Protein AF-A0A8S4QWW6-F1 (afdb_monomer_lite)

Radius of gyration: 14.12 Å; chains: 1; bounding box: 39×18×27 Å

Structure (mmCIF, N/CA/C/O backbone):
data_AF-A0A8S4QWW6-F1
#
_entry.id   AF-A0A8S4QWW6-F1
#
loop_
_atom_site.group_PDB
_atom_site.id
_atom_site.type_symbol
_atom_site.label_atom_id
_atom_site.label_alt_id
_atom_site.label_comp_id
_atom_site.label_asym_id
_atom_site.label_entity_id
_atom_site.label_seq_id
_atom_site.pdbx_PDB_ins_code
_atom_site.Cartn_x
_atom_site.Cartn_y
_atom_site.Cartn_z
_atom_site.occupancy
_atom_site.B_iso_or_equiv
_atom_site.auth_seq_id
_atom_site.auth_comp_id
_atom_site.auth_asym_id
_atom_site.auth_atom_id
_atom_site.pdbx_PDB_model_num
ATOM 1 N N . MET A 1 1 ? 20.590 -10.801 5.791 1.00 44.69 1 MET A N 1
ATOM 2 C CA . MET A 1 1 ? 21.392 -10.172 4.718 1.00 44.69 1 MET A CA 1
ATOM 3 C C . MET A 1 1 ? 20.736 -10.559 3.402 1.00 44.69 1 MET A C 1
ATOM 5 O O . MET A 1 1 ? 20.685 -11.745 3.143 1.00 44.69 1 MET A O 1
ATOM 9 N N . LEU A 1 2 ? 20.101 -9.715 2.597 1.00 42.38 2 LEU A N 1
ATOM 10 C CA . LEU A 1 2 ? 19.772 -8.291 2.638 1.00 42.38 2 LEU A CA 1
ATOM 11 C C . LEU A 1 2 ? 18.277 -8.255 2.245 1.00 42.38 2 LEU A C 1
ATOM 13 O O . LEU A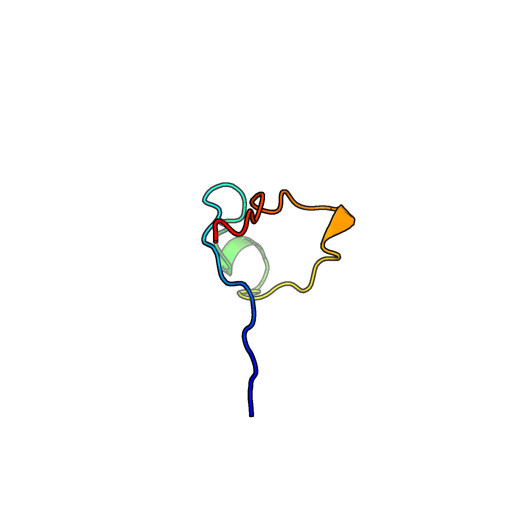 1 2 ? 17.948 -8.693 1.148 1.00 42.38 2 LEU A O 1
ATOM 17 N N . GLN A 1 3 ? 17.360 -7.850 3.129 1.00 45.25 3 GLN A N 1
ATOM 18 C CA . GLN A 1 3 ? 15.974 -7.603 2.709 1.00 45.25 3 GLN A CA 1
ATOM 19 C C . GLN A 1 3 ? 15.919 -6.169 2.192 1.00 45.25 3 GLN A C 1
ATOM 21 O O . GLN A 1 3 ? 15.587 -5.260 2.942 1.00 45.25 3 GLN A O 1
ATOM 26 N N . SER A 1 4 ? 16.311 -5.935 0.941 1.00 61.88 4 SER A N 1
ATOM 27 C CA . SER A 1 4 ? 15.946 -4.683 0.276 1.00 61.88 4 SER A CA 1
ATOM 28 C C . SER A 1 4 ? 14.509 -4.831 -0.224 1.00 61.88 4 SER A C 1
ATOM 30 O O . SER A 1 4 ? 14.279 -5.079 -1.406 1.00 61.88 4 SER A O 1
ATOM 32 N N . GLY A 1 5 ? 13.552 -4.797 0.707 1.00 72.44 5 GLY A N 1
ATOM 33 C CA . GLY A 1 5 ? 12.139 -4.669 0.369 1.00 72.44 5 GLY A CA 1
ATOM 34 C C . GLY A 1 5 ? 11.901 -3.278 -0.208 1.00 72.44 5 GLY A C 1
ATOM 35 O O . GLY A 1 5 ? 12.403 -2.295 0.331 1.00 72.44 5 GLY A O 1
ATOM 36 N N . LEU A 1 6 ? 11.195 -3.191 -1.332 1.00 82.56 6 LEU A N 1
ATOM 37 C CA . LEU A 1 6 ? 10.744 -1.909 -1.858 1.00 82.56 6 LEU A CA 1
ATOM 38 C C . LEU A 1 6 ? 9.609 -1.404 -0.964 1.00 82.56 6 LEU A C 1
ATOM 40 O O . LEU A 1 6 ? 8.570 -2.052 -0.873 1.00 82.56 6 LEU A O 1
ATOM 44 N N . GLU A 1 7 ? 9.800 -0.250 -0.335 1.00 88.69 7 GLU A N 1
ATOM 45 C CA . GLU A 1 7 ? 8.775 0.411 0.470 1.00 88.69 7 GLU A CA 1
ATOM 46 C C . GLU A 1 7 ? 8.423 1.757 -0.168 1.00 88.69 7 GLU A C 1
ATOM 48 O O . GLU A 1 7 ? 9.300 2.572 -0.460 1.00 88.69 7 GLU A O 1
ATOM 53 N N . TRP A 1 8 ? 7.132 2.004 -0.389 1.00 90.12 8 TRP A N 1
ATOM 54 C CA . TRP A 1 8 ? 6.616 3.303 -0.823 1.00 90.12 8 TRP A CA 1
ATOM 55 C C . TRP A 1 8 ? 5.283 3.602 -0.128 1.00 90.12 8 TRP A C 1
ATOM 57 O O . TRP A 1 8 ? 4.589 2.695 0.327 1.00 90.12 8 TRP A O 1
ATOM 67 N N . ASN A 1 9 ? 4.921 4.885 -0.025 1.00 91.75 9 ASN A N 1
ATOM 68 C CA . ASN A 1 9 ? 3.635 5.311 0.529 1.00 91.75 9 ASN A CA 1
ATOM 69 C C . ASN A 1 9 ? 2.693 5.740 -0.600 1.00 91.75 9 ASN A C 1
ATOM 71 O O . ASN A 1 9 ? 2.966 6.724 -1.286 1.00 91.75 9 ASN A O 1
ATOM 75 N N . ASP A 1 10 ? 1.573 5.036 -0.760 1.00 92.88 10 ASP A N 1
ATOM 76 C CA . ASP A 1 10 ? 0.495 5.430 -1.667 1.00 92.88 10 ASP A CA 1
ATOM 77 C C . ASP A 1 10 ? -0.673 6.022 -0.863 1.00 92.88 10 ASP A C 1
ATOM 79 O O . ASP A 1 10 ? -1.255 5.369 0.004 1.00 92.88 10 ASP A O 1
ATOM 83 N N . TYR A 1 11 ? -1.032 7.278 -1.137 1.00 93.56 11 TYR A N 1
ATOM 84 C CA . TYR A 1 11 ? -2.140 7.947 -0.451 1.00 93.56 11 TYR A CA 1
ATOM 85 C C . TYR A 1 11 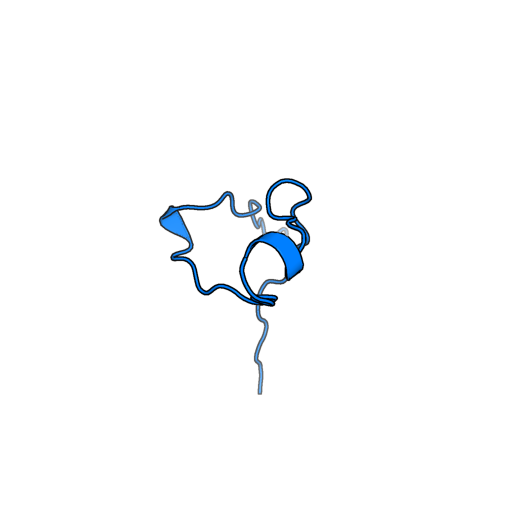? -3.513 7.387 -0.841 1.00 93.56 11 TYR A C 1
ATOM 87 O O . TYR A 1 11 ? -4.462 7.562 -0.077 1.00 93.56 11 TYR A O 1
ATOM 95 N N . LYS A 1 12 ? -3.632 6.730 -2.003 1.00 93.00 12 LYS A N 1
ATOM 96 C CA . LYS A 1 12 ? -4.876 6.093 -2.457 1.00 93.00 12 LYS A CA 1
ATOM 97 C C . LYS A 1 12 ? -5.152 4.775 -1.740 1.00 93.00 12 LYS A C 1
ATOM 99 O O . LYS A 1 12 ? -6.291 4.327 -1.737 1.00 93.00 12 LYS A O 1
ATOM 104 N N . LEU A 1 13 ? -4.131 4.179 -1.124 1.00 94.62 13 LEU A N 1
ATOM 105 C CA . LEU A 1 13 ? -4.234 2.950 -0.337 1.00 94.62 13 LEU A CA 1
ATOM 106 C C . LEU A 1 13 ? -4.360 3.238 1.167 1.00 94.62 13 LEU A C 1
ATOM 108 O O . LEU A 1 13 ? -3.981 2.410 1.986 1.00 94.62 13 LEU A O 1
ATOM 112 N N . LYS A 1 14 ? -4.865 4.415 1.553 1.00 94.69 14 LYS A N 1
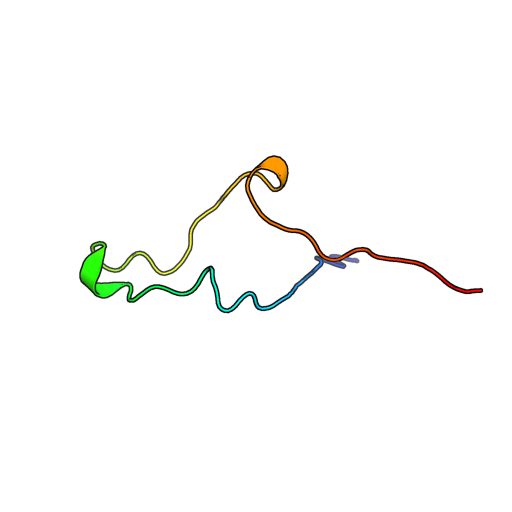ATOM 113 C CA . LYS A 1 14 ? -5.132 4.760 2.955 1.00 94.69 14 LYS A CA 1
ATOM 114 C C . LYS A 1 14 ? -6.591 4.489 3.298 1.00 94.69 14 LYS A C 1
ATOM 116 O O . LYS A 1 14 ? -7.486 4.901 2.564 1.00 94.69 14 LYS A O 1
ATOM 121 N N . TRP A 1 15 ? -6.821 3.860 4.444 1.00 95.88 15 TRP A N 1
ATOM 122 C CA . TRP A 1 15 ? -8.148 3.665 5.022 1.00 95.88 15 TRP A CA 1
ATOM 123 C C . TRP A 1 15 ? -8.110 3.891 6.538 1.00 95.88 15 TRP A C 1
ATOM 125 O O . TRP A 1 15 ? -7.034 3.947 7.136 1.00 95.88 15 TRP A O 1
ATOM 135 N N . ASN A 1 16 ? -9.284 4.049 7.150 1.00 97.19 16 ASN A N 1
ATOM 136 C CA . ASN A 1 16 ? -9.438 4.046 8.601 1.00 97.19 16 ASN A CA 1
ATOM 137 C C . ASN A 1 16 ? -9.680 2.599 9.079 1.00 97.19 16 ASN A C 1
ATOM 139 O O . ASN A 1 16 ? -10.698 2.023 8.691 1.00 97.19 16 ASN A O 1
ATOM 143 N N . PRO A 1 17 ? -8.793 1.989 9.888 1.00 97.56 17 PRO A N 1
ATOM 144 C CA . PRO A 1 17 ? -8.956 0.608 10.353 1.00 97.56 17 PRO A CA 1
ATOM 145 C C . PRO A 1 17 ? -10.267 0.352 11.105 1.00 97.56 17 PRO A C 1
ATOM 147 O O . PRO A 1 17 ? -10.826 -0.740 10.989 1.00 97.56 17 PRO A O 1
ATOM 150 N N . ASP A 1 18 ? -10.788 1.348 11.830 1.00 97.75 18 ASP A N 1
ATOM 151 C CA . ASP A 1 18 ? -12.017 1.215 12.628 1.00 97.75 18 ASP A CA 1
ATOM 152 C C . ASP A 1 18 ? -13.251 0.909 11.766 1.00 97.75 18 ASP A C 1
ATOM 154 O O . ASP A 1 18 ? -14.152 0.192 12.205 1.00 97.75 18 ASP A O 1
ATOM 158 N N . ASP A 1 19 ? -13.258 1.359 10.507 1.00 97.88 19 ASP A N 1
ATOM 159 C CA . ASP A 1 19 ? -14.339 1.079 9.554 1.00 97.88 19 ASP A CA 1
ATOM 160 C C . ASP A 1 19 ? -14.332 -0.391 9.078 1.00 97.88 19 ASP A C 1
ATOM 162 O O . ASP A 1 19 ? -15.317 -0.872 8.516 1.00 97.88 19 ASP A O 1
ATOM 166 N N . TYR A 1 20 ? -13.236 -1.121 9.321 1.00 96.19 20 TYR A N 1
ATOM 167 C CA . TYR A 1 20 ? -12.995 -2.490 8.845 1.00 96.19 2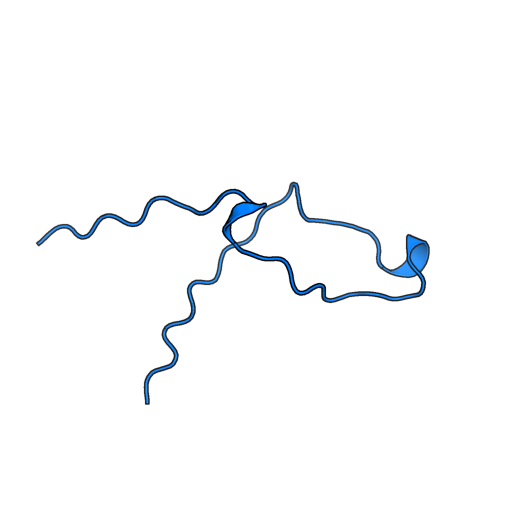0 TYR A CA 1
ATOM 168 C C . TYR A 1 20 ? -12.598 -3.452 9.975 1.00 96.19 20 TYR A C 1
ATOM 170 O O . TYR A 1 20 ? -11.883 -4.427 9.747 1.00 96.19 20 TYR A O 1
ATOM 178 N N . GLY A 1 21 ? -13.054 -3.200 11.206 1.00 96.38 21 GLY A N 1
ATOM 179 C CA . GLY A 1 21 ? -12.820 -4.103 12.341 1.00 96.38 21 GLY A CA 1
ATOM 180 C C . GLY A 1 21 ? -11.383 -4.093 12.871 1.00 96.38 21 GLY A C 1
ATOM 181 O O . GLY A 1 21 ? -10.937 -5.089 13.437 1.00 96.38 21 GLY A O 1
ATOM 182 N N . GLY A 1 22 ? -10.660 -2.988 12.684 1.00 96.88 22 GLY A N 1
ATOM 183 C CA . GLY A 1 22 ? -9.293 -2.801 13.174 1.00 96.88 22 GLY A CA 1
ATOM 184 C C . GLY A 1 22 ? -8.207 -3.371 12.261 1.00 96.88 22 GLY A C 1
ATOM 185 O O . GLY A 1 22 ? -7.070 -3.518 12.699 1.00 96.88 22 GLY A O 1
ATOM 186 N N . VAL A 1 23 ? -8.526 -3.706 11.007 1.00 96.44 23 VAL A N 1
ATOM 187 C CA . VAL A 1 23 ? -7.530 -4.197 10.043 1.00 96.44 23 VAL A CA 1
ATOM 188 C C . VAL A 1 23 ? -6.603 -3.050 9.635 1.00 96.44 23 VAL A C 1
ATOM 190 O O . VAL A 1 23 ? -7.020 -2.142 8.920 1.00 96.44 23 VAL A O 1
ATOM 193 N N . ASP A 1 24 ? -5.348 -3.098 10.078 1.00 95.75 24 ASP A N 1
ATOM 194 C CA . ASP A 1 24 ? -4.305 -2.108 9.763 1.00 95.75 24 ASP A CA 1
ATOM 195 C C . ASP A 1 24 ? -3.371 -2.541 8.619 1.00 95.75 24 ASP A C 1
ATOM 197 O O . ASP A 1 24 ? -2.708 -1.708 8.002 1.00 95.75 24 ASP A O 1
ATOM 201 N N . THR A 1 25 ? -3.357 -3.838 8.306 1.00 94.50 25 THR A N 1
ATOM 202 C CA . THR A 1 25 ? -2.437 -4.461 7.355 1.00 94.50 25 THR A CA 1
ATOM 203 C C . THR A 1 25 ? -3.197 -5.404 6.435 1.00 94.50 25 THR A C 1
ATOM 205 O O . THR A 1 25 ? -3.982 -6.241 6.883 1.00 94.50 25 THR A O 1
ATOM 208 N N . LEU A 1 26 ? -2.927 -5.304 5.134 1.00 93.50 26 LEU A N 1
ATOM 209 C CA . LEU A 1 26 ? -3.512 -6.159 4.109 1.00 93.50 26 LEU A CA 1
ATOM 210 C C . LEU A 1 26 ? -2.419 -6.663 3.167 1.00 93.50 26 LEU A C 1
ATOM 212 O O . LEU A 1 26 ? -1.595 -5.889 2.687 1.00 93.50 26 LEU A O 1
ATOM 216 N N . HIS A 1 27 ? -2.433 -7.960 2.868 1.00 93.50 27 HIS A N 1
ATOM 217 C CA . HIS A 1 27 ? -1.557 -8.545 1.856 1.00 93.50 27 HIS A CA 1
ATOM 218 C C . HIS A 1 27 ? -2.302 -8.616 0.523 1.00 93.50 27 HIS A C 1
ATOM 220 O O . HIS A 1 27 ? -3.278 -9.355 0.394 1.00 93.50 27 HIS A O 1
ATOM 226 N N . VAL A 1 28 ? -1.833 -7.853 -0.464 1.00 92.12 28 VAL A N 1
ATOM 227 C CA . VAL A 1 28 ? -2.414 -7.798 -1.811 1.00 92.12 28 VAL A CA 1
ATOM 228 C C . VAL A 1 28 ? -1.347 -8.203 -2.833 1.00 92.12 28 VAL A C 1
ATOM 230 O O . VAL A 1 28 ? -0.205 -7.754 -2.716 1.00 92.12 28 VAL A O 1
ATOM 233 N N . PRO A 1 29 ? -1.681 -9.035 -3.836 1.00 94.00 29 PRO A N 1
ATOM 234 C CA . PRO A 1 29 ? -0.813 -9.272 -4.985 1.00 94.00 29 PRO A CA 1
ATOM 235 C C . PRO A 1 29 ? -0.400 -7.961 -5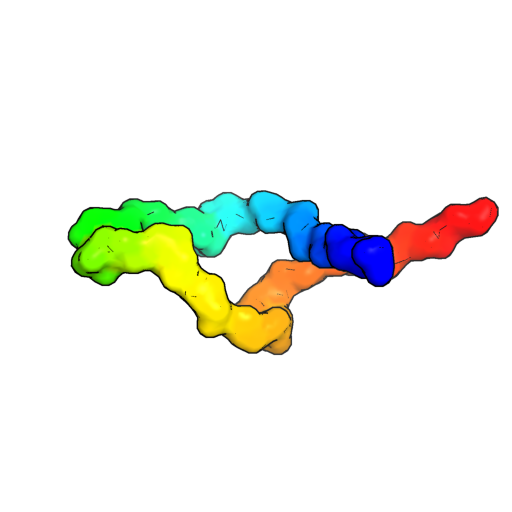.661 1.00 94.00 29 PRO A C 1
ATOM 237 O O . PRO A 1 29 ? -1.225 -7.076 -5.892 1.00 94.00 29 PRO A O 1
ATOM 240 N N . SER A 1 30 ? 0.876 -7.842 -6.021 1.00 90.31 30 SER A N 1
ATOM 241 C CA . SER A 1 30 ? 1.426 -6.618 -6.611 1.00 90.31 30 SER A CA 1
ATOM 242 C C . SER A 1 30 ? 0.828 -6.273 -7.982 1.00 90.31 30 SER A C 1
ATOM 244 O O . SER A 1 30 ? 0.834 -5.113 -8.369 1.00 90.31 30 SER A O 1
ATOM 246 N N . GLU A 1 31 ? 0.247 -7.248 -8.688 1.00 93.19 31 GLU A N 1
ATOM 247 C CA . GLU A 1 31 ? -0.465 -7.058 -9.961 1.00 93.19 31 GLU A CA 1
ATOM 248 C C . GLU A 1 31 ? -1.763 -6.238 -9.840 1.00 93.19 31 GLU A C 1
ATOM 250 O O . GLU A 1 31 ? -2.298 -5.772 -10.845 1.00 93.19 31 GLU A O 1
ATOM 255 N N . HIS A 1 32 ? -2.285 -6.056 -8.622 1.00 93.44 32 HIS A N 1
ATOM 256 C CA . HIS A 1 32 ? -3.529 -5.320 -8.375 1.00 93.44 32 HIS A CA 1
ATOM 257 C C . HIS A 1 32 ? -3.319 -3.867 -7.948 1.00 93.44 32 HIS A C 1
ATOM 259 O O . HIS A 1 32 ? -4.295 -3.126 -7.820 1.00 93.44 32 HIS A O 1
ATOM 265 N N . ILE A 1 33 ? -2.074 -3.450 -7.720 1.00 93.62 33 ILE A N 1
ATOM 266 C CA . ILE A 1 33 ? -1.748 -2.099 -7.266 1.00 93.62 33 ILE A CA 1
ATOM 267 C C . ILE A 1 33 ? -0.728 -1.457 -8.194 1.00 93.62 33 ILE A C 1
ATOM 269 O O . ILE A 1 33 ? 0.022 -2.124 -8.902 1.00 93.62 33 ILE A O 1
ATOM 273 N N . TRP A 1 34 ? -0.704 -0.130 -8.193 1.00 92.75 34 TRP A N 1
ATOM 274 C CA . TRP A 1 34 ? 0.348 0.593 -8.883 1.00 92.75 34 TRP A CA 1
ATOM 275 C C . TRP A 1 34 ? 1.681 0.384 -8.155 1.00 92.75 34 TRP A C 1
ATOM 277 O O . TRP A 1 34 ? 1.755 0.516 -6.933 1.00 92.75 34 TRP A O 1
ATOM 287 N N . LEU A 1 35 ? 2.725 0.074 -8.920 1.00 92.12 35 LEU A N 1
ATOM 288 C CA . LEU A 1 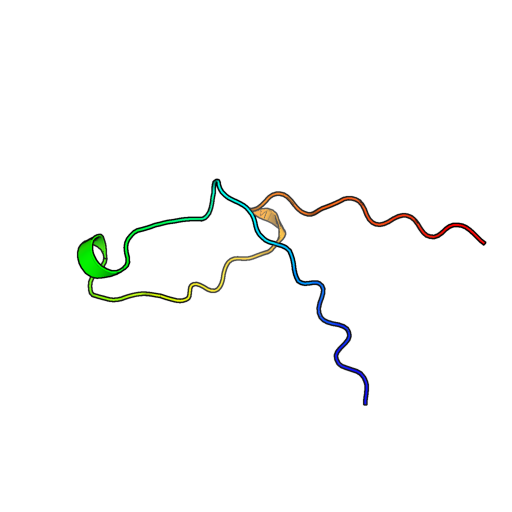35 ? 4.103 -0.024 -8.453 1.00 92.12 35 LEU A CA 1
ATOM 289 C C . LEU A 1 35 ? 4.904 1.129 -9.071 1.00 92.12 35 LEU A C 1
ATOM 291 O O . LEU A 1 35 ? 4.674 1.450 -10.240 1.00 92.12 35 LEU A O 1
ATOM 295 N N . PRO A 1 36 ? 5.846 1.743 -8.339 1.00 89.38 36 PRO A N 1
ATOM 296 C CA . PRO A 1 36 ? 6.720 2.747 -8.926 1.00 89.38 36 PRO A CA 1
ATOM 297 C C . PRO A 1 36 ? 7.671 2.111 -9.946 1.00 89.38 36 PRO A C 1
ATOM 299 O O . PRO A 1 36 ? 8.226 1.037 -9.711 1.00 89.38 36 PRO A O 1
ATOM 302 N N . ASP A 1 37 ? 7.907 2.809 -11.055 1.00 88.56 37 ASP A N 1
ATOM 303 C CA . ASP A 1 37 ? 8.927 2.418 -12.024 1.00 88.56 37 ASP A CA 1
ATOM 304 C C . ASP A 1 37 ? 10.324 2.606 -11.415 1.00 88.56 37 ASP A C 1
ATOM 306 O O . ASP A 1 37 ? 10.717 3.714 -11.040 1.00 88.56 37 ASP A O 1
ATOM 310 N N . ILE A 1 38 ? 11.094 1.521 -11.321 1.00 85.06 38 ILE A N 1
ATOM 311 C CA . ILE A 1 38 ? 12.466 1.544 -10.806 1.00 85.06 38 ILE A CA 1
ATOM 312 C C . ILE A 1 38 ? 13.421 1.478 -11.992 1.00 85.06 38 ILE A C 1
ATOM 314 O O . ILE A 1 38 ? 13.534 0.449 -12.657 1.00 85.06 38 ILE A O 1
ATOM 318 N N . VAL A 1 39 ? 14.142 2.569 -12.234 1.00 84.81 39 VAL A N 1
ATOM 319 C CA . VAL A 1 39 ? 15.212 2.622 -13.234 1.00 84.81 39 VAL A CA 1
ATOM 320 C C . VAL A 1 39 ? 16.562 2.762 -12.538 1.00 84.81 39 VAL A C 1
ATOM 322 O O . VAL A 1 39 ? 16.721 3.580 -11.633 1.00 84.81 39 VAL A O 1
ATOM 325 N N . LEU A 1 40 ? 17.542 1.957 -12.952 1.00 80.44 40 LEU A N 1
ATOM 326 C CA . LEU A 1 40 ? 18.925 2.082 -12.497 1.00 80.44 40 LEU A CA 1
ATOM 327 C C . LEU A 1 40 ? 19.710 2.876 -13.543 1.00 80.44 40 LEU A C 1
ATOM 329 O O . LEU A 1 40 ? 19.809 2.450 -14.692 1.00 80.44 40 LEU A O 1
ATOM 333 N N . TYR A 1 41 ? 20.283 4.005 -13.137 1.00 72.25 41 TYR A N 1
ATOM 334 C CA . TYR A 1 41 ? 21.299 4.703 -13.921 1.00 72.25 41 TYR A CA 1
ATOM 335 C C . TYR A 1 41 ? 22.681 4.315 -13.389 1.00 72.25 41 TYR A C 1
ATOM 337 O O . TYR A 1 41 ? 22.864 4.215 -12.175 1.00 72.25 41 TYR A O 1
ATOM 345 N N . ASN A 1 42 ? 23.613 4.053 -14.306 1.00 68.25 42 ASN A N 1
ATOM 346 C CA . ASN A 1 42 ? 25.017 3.742 -14.024 1.00 68.25 42 ASN A CA 1
ATOM 347 C C . ASN A 1 42 ? 25.863 5.008 -14.162 1.00 68.25 42 ASN A C 1
ATOM 349 O O . ASN A 1 42 ? 25.669 5.699 -15.190 1.00 68.25 42 ASN A O 1
#

Secondary structure (DSSP, 8-state):
----------GGG---GGGGTT-------GGGS---------

InterPro domains:
  IPR006202 Neurotransmitter-gated ion-channel ligand-binding domain [PF02931] (6-42)
  IPR036734 Neurotransmitter-gated ion-channel ligand-binding domain superfamily [G3DSA:2.70.170.10] (2-42)
  IPR036734 Neurotransmitter-gated ion-channel ligand-binding domain superfamily [SSF63712] (6-42)

Sequence (42 aa):
MLQSGLEWNDYKLKWNPDDYGGVDTLHVPSEHIWLPDIVLYN

Foldseek 3Di:
DDPPDDDDDDPVPDDDCVVVVNDPDDDDPPVVDDDDDDDDDD

pLDDT: mean 86.86, std 14.35, range [42.38, 97.88]

Organism: NCBI:txid348720